Protein AF-A0A5A7XYL4-F1 (afdb_monomer_lite)

Sequence (60 aa):
LIVVNRLRWHEPTKAYVVRRTAEGKTKKEIIRCLKRAVVRELFRALQADLAGPKLALDAA

Secondary structure (DSSP, 8-state):
-HHHHHHHH-HHHHHHHHHHHHTT--HHHHHHHHHHHHHHHHHHHHHHHHTTTHHHHTT-

Structure (mmCIF, N/CA/C/O backbone):
data_AF-A0A5A7XYL4-F1
#
_entry.id   AF-A0A5A7XYL4-F1
#
loop_
_atom_site.group_PDB
_atom_site.id
_atom_site.type_symbol
_atom_site.label_atom_id
_atom_site.label_alt_id
_atom_site.label_comp_id
_atom_site.label_asym_id
_atom_site.label_entity_id
_atom_site.label_seq_id
_atom_site.pdbx_PDB_ins_code
_atom_site.Cartn_x
_atom_site.Cartn_y
_atom_site.Cartn_z
_atom_site.occupancy
_atom_site.B_iso_or_equiv
_atom_site.auth_seq_id
_atom_site.auth_comp_id
_atom_site.auth_asym_id
_atom_site.auth_atom_id
_atom_site.pdbx_PDB_model_num
ATOM 1 N N . LEU A 1 1 ? 5.727 10.872 -1.150 1.00 73.94 1 LEU A N 1
ATOM 2 C CA . LEU A 1 1 ? 4.321 10.839 -0.656 1.00 73.94 1 LEU A CA 1
ATOM 3 C C . LEU A 1 1 ? 3.449 9.721 -1.283 1.00 73.94 1 LEU A C 1
ATOM 5 O O . LEU A 1 1 ? 2.228 9.791 -1.198 1.00 73.94 1 LEU A O 1
ATOM 9 N N . ILE A 1 2 ? 4.031 8.638 -1.826 1.00 88.50 2 ILE A N 1
ATOM 10 C CA . ILE A 1 2 ? 3.301 7.616 -2.616 1.00 88.50 2 ILE A CA 1
ATOM 11 C C . ILE A 1 2 ? 2.173 6.928 -1.829 1.00 88.50 2 ILE A C 1
ATOM 13 O O . ILE A 1 2 ? 1.044 6.856 -2.299 1.00 88.50 2 ILE A O 1
ATOM 17 N N . VAL A 1 3 ? 2.445 6.461 -0.605 1.00 92.44 3 VAL A N 1
ATOM 18 C CA . VAL A 1 3 ? 1.440 5.746 0.210 1.00 92.44 3 VAL A CA 1
ATOM 19 C C . VAL A 1 3 ? 0.250 6.638 0.567 1.00 92.44 3 VAL A C 1
ATOM 21 O O . VAL A 1 3 ? -0.883 6.175 0.543 1.00 92.44 3 VAL A O 1
ATOM 24 N N . VAL A 1 4 ? 0.489 7.917 0.870 1.00 90.69 4 VAL A N 1
ATOM 25 C CA . VAL A 1 4 ? -0.579 8.873 1.209 1.00 90.69 4 VAL A CA 1
ATOM 26 C C . VAL A 1 4 ? -1.483 9.116 0.002 1.00 90.69 4 VAL A C 1
ATOM 28 O O . VAL A 1 4 ? -2.702 9.134 0.144 1.00 90.69 4 VAL A O 1
ATOM 31 N N . ASN A 1 5 ? -0.899 9.228 -1.193 1.00 94.00 5 ASN A N 1
ATOM 32 C CA . ASN A 1 5 ? -1.662 9.355 -2.429 1.00 94.00 5 ASN A CA 1
ATOM 33 C C . ASN A 1 5 ? -2.480 8.080 -2.723 1.00 94.00 5 ASN A C 1
ATOM 35 O O . ASN A 1 5 ? -3.682 8.175 -2.962 1.00 94.00 5 ASN A O 1
ATOM 39 N N . ARG A 1 6 ? -1.877 6.889 -2.578 1.00 93.00 6 ARG A N 1
ATOM 40 C CA . ARG A 1 6 ? -2.584 5.608 -2.757 1.00 93.00 6 ARG A CA 1
ATOM 41 C C . ARG A 1 6 ? -3.738 5.429 -1.764 1.00 93.00 6 ARG A C 1
ATOM 43 O O . ARG A 1 6 ? -4.798 4.949 -2.138 1.00 93.00 6 ARG A O 1
ATOM 50 N N . LEU A 1 7 ? -3.587 5.870 -0.518 1.00 90.69 7 LEU A N 1
ATOM 51 C CA . LEU A 1 7 ? -4.686 5.845 0.454 1.00 90.69 7 LEU A CA 1
ATOM 52 C C . LEU A 1 7 ? -5.877 6.720 0.038 1.00 90.69 7 LEU A C 1
ATOM 54 O O . LEU A 1 7 ? -7.008 6.404 0.395 1.00 90.69 7 LEU A O 1
ATOM 58 N N . ARG A 1 8 ? -5.630 7.810 -0.696 1.00 91.06 8 ARG A N 1
ATOM 59 C CA . ARG A 1 8 ? -6.671 8.749 -1.127 1.00 91.06 8 ARG A CA 1
ATOM 60 C C . ARG A 1 8 ? -7.351 8.312 -2.427 1.00 91.06 8 ARG A C 1
ATOM 62 O O . ARG A 1 8 ? -8.572 8.387 -2.515 1.00 91.06 8 ARG A O 1
ATOM 69 N N . TRP A 1 9 ? -6.581 7.827 -3.400 1.00 93.44 9 TRP A N 1
ATOM 70 C CA . TRP A 1 9 ? -7.058 7.652 -4.780 1.00 93.44 9 TRP A CA 1
ATOM 71 C C . TRP A 1 9 ? -6.959 6.227 -5.330 1.00 93.44 9 TRP A C 1
ATOM 73 O O . TRP A 1 9 ? -7.528 5.950 -6.376 1.00 93.44 9 TRP A O 1
ATOM 83 N N . HIS A 1 10 ? -6.249 5.314 -4.661 1.00 93.94 10 HIS A N 1
ATOM 84 C CA . HIS A 1 10 ? -6.015 3.970 -5.186 1.00 93.94 10 HIS A CA 1
ATOM 85 C C . HIS A 1 10 ? -6.965 2.953 -4.545 1.00 93.94 10 HIS A C 1
ATOM 87 O O . HIS A 1 10 ? -6.766 2.512 -3.409 1.00 93.94 10 HIS A O 1
ATOM 93 N N . GLU A 1 11 ? -7.982 2.551 -5.302 1.00 94.00 11 GLU A N 1
ATOM 94 C CA . GLU A 1 11 ? -9.040 1.637 -4.858 1.00 94.00 11 GLU A CA 1
ATOM 95 C C . GLU A 1 11 ? -8.528 0.300 -4.291 1.00 94.00 11 GLU A C 1
ATOM 97 O O . GLU A 1 11 ? -8.947 -0.076 -3.192 1.00 94.00 11 GLU A O 1
ATOM 102 N N . PRO A 1 12 ? -7.536 -0.376 -4.906 1.00 93.31 12 PRO A N 1
ATOM 103 C CA . PRO A 1 12 ? -6.968 -1.594 -4.327 1.00 93.31 12 PRO A CA 1
ATOM 104 C C . PRO A 1 12 ? -6.306 -1.357 -2.963 1.00 93.31 12 PRO A C 1
ATOM 106 O O . PRO A 1 12 ? -6.355 -2.209 -2.074 1.00 93.31 12 PRO A O 1
ATOM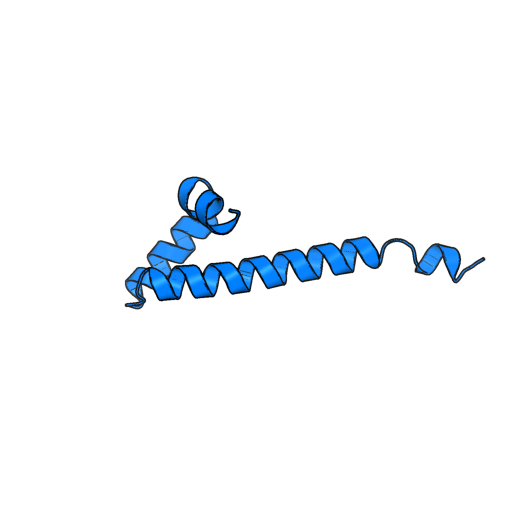 109 N N . THR A 1 13 ? -5.699 -0.182 -2.753 1.00 94.12 13 THR A N 1
ATOM 110 C CA . THR A 1 13 ? -5.132 0.177 -1.446 1.00 94.12 13 THR A CA 1
ATOM 111 C C . THR A 1 13 ? -6.228 0.437 -0.419 1.00 94.12 13 THR A C 1
ATOM 113 O O . THR A 1 13 ? -6.059 0.024 0.728 1.00 94.12 13 THR A O 1
ATOM 116 N N . LYS A 1 14 ? -7.357 1.043 -0.800 1.00 93.88 14 LYS A N 1
ATOM 117 C CA . LYS A 1 14 ? -8.510 1.203 0.102 1.00 93.88 14 LYS A CA 1
ATOM 118 C C . LYS A 1 14 ? -9.086 -0.151 0.518 1.00 93.88 14 LYS A C 1
ATOM 120 O O . LYS A 1 14 ? -9.243 -0.388 1.713 1.00 93.88 14 LYS A O 1
ATOM 125 N N . ALA A 1 15 ? -9.289 -1.071 -0.427 1.00 95.38 15 ALA A N 1
ATOM 126 C C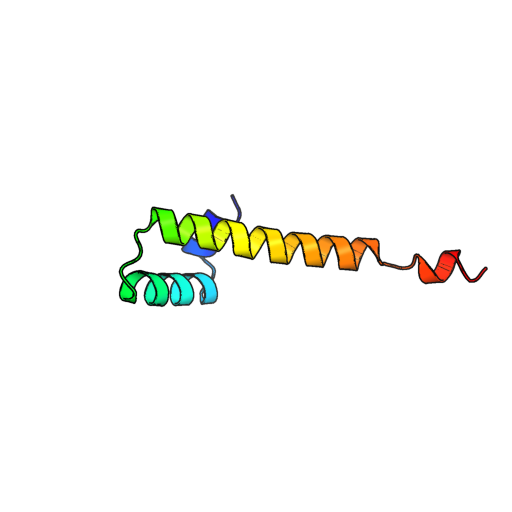A . ALA A 1 15 ? -9.745 -2.433 -0.131 1.00 95.38 15 ALA A CA 1
ATOM 127 C C . ALA A 1 15 ? -8.779 -3.171 0.813 1.00 95.38 15 ALA A C 1
ATOM 129 O O . ALA A 1 15 ? -9.194 -3.801 1.789 1.00 95.38 15 ALA A O 1
ATOM 130 N N . TYR A 1 16 ? -7.468 -3.031 0.584 1.00 94.94 16 TYR A N 1
ATOM 131 C CA . TYR A 1 16 ? -6.452 -3.574 1.484 1.00 94.94 16 TYR A CA 1
ATOM 132 C C . TYR A 1 16 ? -6.563 -2.991 2.898 1.00 94.94 16 TYR A C 1
ATOM 134 O O . TYR A 1 16 ? -6.484 -3.739 3.872 1.00 94.94 16 TYR A O 1
ATOM 142 N N . VAL A 1 17 ? -6.749 -1.674 3.028 1.00 95.19 17 VAL A N 1
ATOM 143 C CA . VAL A 1 17 ? -6.920 -1.011 4.330 1.00 95.19 17 VAL A CA 1
ATOM 144 C C . VAL A 1 17 ? -8.148 -1.554 5.045 1.00 95.19 17 VAL A C 1
ATOM 146 O O . VAL A 1 17 ? -8.011 -1.954 6.194 1.00 95.19 17 VAL A O 1
ATOM 149 N N . VAL A 1 18 ? -9.300 -1.641 4.374 1.00 95.75 18 VAL A N 1
ATOM 150 C CA . VAL A 1 18 ? -10.539 -2.194 4.952 1.00 95.75 18 VAL A CA 1
ATOM 151 C C . VAL A 1 18 ? -10.302 -3.602 5.494 1.00 95.75 18 VAL A C 1
ATOM 153 O O . VAL A 1 18 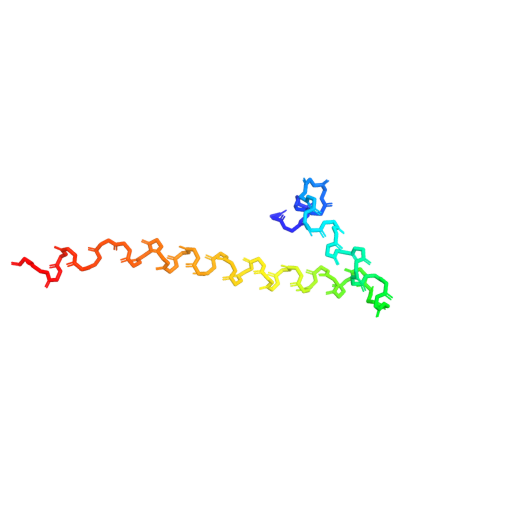? -10.583 -3.861 6.663 1.00 95.75 18 VAL A O 1
ATOM 156 N N . ARG A 1 19 ? -9.678 -4.480 4.699 1.00 97.06 19 ARG A N 1
ATOM 157 C CA . ARG A 1 19 ? -9.343 -5.843 5.133 1.00 97.06 19 ARG A CA 1
ATOM 158 C C . ARG A 1 19 ? -8.435 -5.852 6.365 1.00 97.06 19 ARG A C 1
ATOM 160 O O . ARG A 1 19 ? -8.720 -6.552 7.326 1.00 97.06 19 ARG A O 1
ATOM 167 N N . ARG A 1 20 ? -7.347 -5.072 6.373 1.00 96.25 20 ARG A N 1
ATOM 168 C CA . ARG A 1 20 ? -6.414 -5.055 7.518 1.00 96.25 20 ARG A CA 1
ATOM 169 C C . ARG A 1 20 ? -7.017 -4.416 8.768 1.00 96.25 20 ARG A C 1
ATOM 171 O O . ARG A 1 20 ? -6.634 -4.809 9.865 1.00 96.25 20 ARG A O 1
ATOM 178 N N . THR A 1 21 ? -7.922 -3.456 8.608 1.00 95.88 21 THR A N 1
ATOM 179 C CA . THR A 1 21 ? -8.687 -2.878 9.719 1.00 95.88 21 THR A CA 1
ATOM 180 C C . THR A 1 21 ? -9.622 -3.923 10.325 1.00 95.88 21 THR A C 1
ATOM 182 O O . THR A 1 21 ? -9.670 -4.033 11.545 1.00 95.88 21 THR A O 1
ATOM 185 N N . ALA A 1 22 ? -10.295 -4.737 9.502 1.00 96.88 22 ALA A N 1
ATOM 186 C CA . ALA A 1 22 ? -11.137 -5.840 9.979 1.00 96.88 22 ALA A CA 1
ATOM 187 C C . ALA A 1 22 ? -10.338 -6.918 10.737 1.00 96.88 22 ALA A C 1
ATOM 189 O O . ALA A 1 22 ? -10.844 -7.524 11.671 1.00 96.88 22 ALA A O 1
ATOM 190 N N . GLU A 1 23 ? -9.061 -7.107 10.396 1.00 96.06 23 GLU A N 1
ATOM 191 C CA . GLU A 1 23 ? -8.129 -7.962 11.148 1.00 96.06 23 GLU A CA 1
ATOM 192 C C . GLU A 1 23 ? -7.609 -7.323 12.460 1.00 96.06 23 GLU A C 1
ATOM 194 O O . GLU A 1 23 ? -6.695 -7.857 13.086 1.00 96.06 23 GLU A O 1
ATOM 199 N N . GLY A 1 24 ? -8.116 -6.152 12.860 1.00 97.19 24 GLY A N 1
ATOM 200 C CA . GLY A 1 24 ? -7.735 -5.481 14.107 1.00 97.19 24 GLY A CA 1
ATOM 201 C C . GLY A 1 24 ? -6.426 -4.689 14.047 1.00 97.19 24 GLY A C 1
ATOM 202 O O . GLY A 1 24 ? -5.924 -4.254 15.083 1.00 97.19 24 GLY A O 1
ATOM 203 N N . LYS A 1 25 ? -5.845 -4.464 12.858 1.00 96.25 25 LYS A N 1
ATOM 204 C CA . LYS A 1 25 ? -4.612 -3.669 12.754 1.00 96.25 25 LYS A CA 1
ATOM 205 C C . LYS A 1 25 ? -4.867 -2.184 12.921 1.00 96.25 25 LYS A C 1
ATOM 207 O O . LYS A 1 25 ? -5.759 -1.600 12.306 1.00 96.25 25 LYS A O 1
ATOM 212 N N . THR A 1 26 ? -3.970 -1.532 13.647 1.00 96.56 26 THR A N 1
ATOM 213 C CA . THR A 1 26 ? -3.972 -0.077 13.770 1.00 96.56 26 THR A CA 1
ATOM 214 C C . THR A 1 26 ? -3.587 0.586 12.445 1.00 96.56 26 THR A C 1
ATOM 216 O O . THR A 1 26 ? -2.786 0.074 11.654 1.00 96.56 26 THR A O 1
ATOM 219 N N . LYS A 1 27 ? -4.066 1.815 12.224 1.00 92.12 27 LYS A N 1
ATOM 220 C CA . LYS A 1 27 ? -3.719 2.617 11.037 1.00 92.12 27 LYS A CA 1
ATOM 221 C C . LYS A 1 27 ? -2.202 2.742 10.825 1.00 92.12 27 LYS A C 1
ATOM 223 O O . LYS A 1 27 ? -1.730 2.678 9.690 1.00 92.12 27 LYS A O 1
ATOM 228 N N . LYS A 1 28 ? -1.419 2.873 11.907 1.00 95.19 28 LYS A N 1
ATOM 229 C CA . LYS A 1 28 ? 0.055 2.945 11.849 1.00 95.19 28 LYS A CA 1
ATOM 230 C C . LYS A 1 28 ? 0.668 1.649 11.308 1.00 95.19 28 LYS A C 1
ATOM 232 O O . LYS A 1 28 ? 1.589 1.701 10.490 1.00 95.19 28 LYS A O 1
ATOM 237 N N . GLU A 1 29 ? 0.158 0.491 11.717 1.00 96.38 29 GLU A N 1
ATOM 238 C CA . GLU A 1 29 ? 0.616 -0.810 11.217 1.00 96.38 29 GLU A CA 1
ATOM 239 C C . GLU A 1 29 ? 0.254 -1.031 9.756 1.00 96.38 29 GLU A C 1
ATOM 241 O O . GLU A 1 29 ? 1.096 -1.497 8.983 1.00 96.38 29 GLU A O 1
ATOM 246 N N . ILE A 1 30 ? -0.954 -0.633 9.359 1.00 95.69 30 ILE A N 1
ATOM 247 C CA . ILE A 1 30 ? -1.405 -0.706 7.969 1.00 95.69 30 ILE A CA 1
ATOM 248 C C . ILE A 1 30 ? -0.497 0.146 7.077 1.00 95.69 30 ILE A C 1
ATOM 250 O O . ILE A 1 30 ? 0.035 -0.359 6.087 1.00 95.69 30 ILE A O 1
ATOM 254 N N . ILE A 1 31 ? -0.228 1.398 7.462 1.00 93.88 31 ILE A N 1
ATOM 255 C CA . ILE A 1 31 ? 0.687 2.289 6.730 1.00 93.88 31 ILE A CA 1
ATOM 256 C C . ILE A 1 31 ? 2.093 1.683 6.639 1.00 93.88 31 ILE A C 1
ATOM 258 O O . ILE A 1 31 ? 2.715 1.733 5.576 1.00 93.88 31 ILE A O 1
ATOM 262 N N . ARG A 1 32 ? 2.603 1.074 7.717 1.00 95.38 32 ARG A N 1
ATOM 263 C CA . ARG A 1 32 ? 3.913 0.401 7.710 1.00 95.38 32 ARG A CA 1
ATOM 264 C C . ARG A 1 32 ? 3.942 -0.776 6.730 1.00 95.38 32 ARG A C 1
ATOM 266 O O . ARG A 1 32 ? 4.913 -0.936 5.993 1.00 95.38 32 ARG A O 1
ATOM 273 N N . CYS A 1 33 ? 2.885 -1.586 6.686 1.00 95.06 33 CYS A N 1
ATOM 274 C CA . CYS A 1 33 ? 2.745 -2.661 5.702 1.00 95.06 33 CYS A CA 1
ATOM 275 C C . CYS A 1 33 ? 2.675 -2.129 4.265 1.00 95.06 33 CYS A C 1
ATOM 277 O O . CYS A 1 33 ? 3.369 -2.662 3.402 1.00 95.06 33 CYS A O 1
ATOM 279 N N . LEU A 1 34 ? 1.915 -1.058 4.021 1.00 95.19 34 LEU A N 1
ATOM 280 C CA . LEU A 1 34 ? 1.805 -0.430 2.702 1.00 95.19 34 LEU A CA 1
ATOM 281 C C . LEU A 1 34 ? 3.146 0.120 2.213 1.00 95.19 34 LEU A C 1
ATOM 283 O O . LEU A 1 34 ? 3.524 -0.138 1.075 1.00 95.19 34 LEU A O 1
ATOM 287 N N . LYS A 1 35 ? 3.908 0.804 3.078 1.00 94.19 35 LYS A N 1
ATOM 288 C CA . LYS A 1 35 ? 5.266 1.268 2.746 1.00 94.19 35 LYS A CA 1
ATOM 289 C C . LYS A 1 35 ? 6.154 0.108 2.285 1.00 94.19 35 LYS A C 1
ATOM 291 O O . LYS A 1 35 ? 6.791 0.215 1.247 1.00 94.19 35 LYS A O 1
ATOM 296 N N . ARG A 1 36 ? 6.146 -1.021 3.005 1.00 95.75 36 ARG A N 1
ATOM 297 C CA . ARG A 1 36 ? 6.928 -2.216 2.633 1.00 95.75 36 ARG A CA 1
ATOM 298 C C . ARG A 1 36 ? 6.479 -2.853 1.320 1.00 95.75 36 ARG A C 1
ATOM 300 O O . ARG A 1 36 ? 7.314 -3.346 0.571 1.00 95.75 36 ARG A O 1
ATOM 307 N N . ALA A 1 37 ? 5.177 -2.887 1.050 1.00 92.69 37 ALA A N 1
ATOM 308 C CA . ALA A 1 37 ? 4.660 -3.398 -0.217 1.00 92.69 37 ALA A CA 1
ATOM 309 C C . ALA A 1 37 ? 5.123 -2.524 -1.393 1.00 92.69 37 ALA A C 1
ATOM 311 O O . ALA A 1 37 ? 5.721 -3.044 -2.328 1.00 92.69 37 ALA A O 1
ATOM 312 N N . VAL A 1 38 ? 4.951 -1.203 -1.278 1.00 93.94 38 VAL A N 1
ATOM 313 C CA . VAL A 1 38 ? 5.340 -0.229 -2.311 1.00 93.94 38 VAL A CA 1
ATOM 314 C C . VAL A 1 38 ? 6.845 -0.248 -2.576 1.00 93.94 38 VAL A C 1
ATOM 316 O O . VAL A 1 38 ? 7.255 -0.204 -3.727 1.00 93.94 38 VAL A O 1
ATOM 319 N N . VAL A 1 39 ? 7.680 -0.353 -1.537 1.00 95.50 39 VAL A N 1
ATOM 320 C CA . VAL A 1 39 ? 9.139 -0.447 -1.720 1.00 95.50 39 VAL A CA 1
ATOM 321 C C . VAL A 1 39 ? 9.522 -1.711 -2.492 1.00 95.50 39 VAL A C 1
ATOM 323 O O . VAL A 1 39 ? 10.375 -1.642 -3.367 1.00 95.50 39 VAL A O 1
ATOM 326 N N . ARG A 1 40 ? 8.879 -2.855 -2.219 1.00 95.50 40 ARG A N 1
ATOM 327 C CA . ARG A 1 40 ? 9.145 -4.104 -2.954 1.00 95.50 40 ARG A CA 1
ATOM 328 C C . ARG A 1 40 ? 8.689 -4.038 -4.409 1.00 95.50 40 ARG A C 1
ATOM 330 O O . ARG A 1 40 ? 9.392 -4.542 -5.275 1.00 95.50 40 ARG A O 1
ATOM 337 N N . GLU A 1 41 ? 7.538 -3.424 -4.664 1.00 93.56 41 GLU A N 1
ATOM 338 C CA . GLU A 1 41 ? 7.027 -3.160 -6.014 1.00 93.56 41 GLU A CA 1
ATOM 339 C C . GLU A 1 41 ? 8.009 -2.280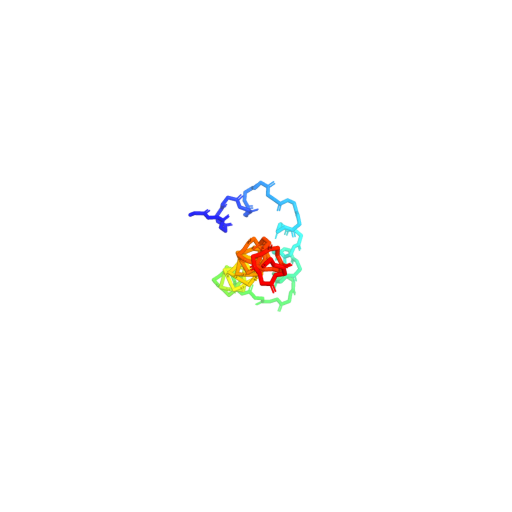 -6.797 1.00 9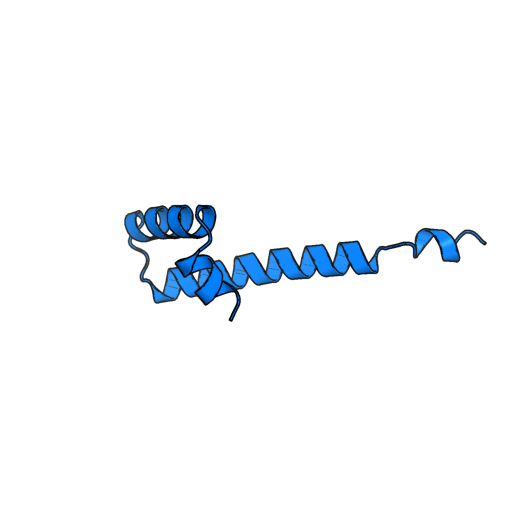3.56 41 GLU A C 1
ATOM 341 O O . GLU A 1 41 ? 8.463 -2.668 -7.869 1.00 93.56 41 GLU A O 1
ATOM 346 N N . LEU A 1 42 ? 8.415 -1.150 -6.209 1.00 94.12 42 LEU A N 1
ATOM 347 C CA . LEU A 1 42 ? 9.346 -0.214 -6.831 1.00 94.12 42 LEU A CA 1
ATOM 348 C C . LEU A 1 42 ? 10.714 -0.847 -7.074 1.00 94.12 42 LEU A C 1
ATOM 350 O O . LEU A 1 42 ? 11.271 -0.693 -8.149 1.00 94.12 42 LEU A O 1
ATOM 354 N N . PHE A 1 43 ? 11.249 -1.581 -6.100 1.00 94.44 43 PHE A N 1
ATOM 355 C CA . PHE A 1 43 ? 12.538 -2.245 -6.251 1.00 94.44 43 PHE A CA 1
ATOM 356 C C . PHE A 1 43 ? 12.530 -3.250 -7.405 1.00 94.44 43 PHE A C 1
ATOM 358 O O . PHE A 1 43 ? 13.450 -3.252 -8.213 1.00 94.44 43 PHE A O 1
ATOM 365 N N . ARG A 1 44 ? 11.471 -4.060 -7.527 1.00 94.44 44 ARG A N 1
ATOM 366 C CA . ARG A 1 44 ? 11.314 -4.988 -8.656 1.00 94.44 44 ARG A CA 1
ATOM 367 C C . ARG A 1 44 ? 11.184 -4.254 -9.986 1.00 94.44 44 ARG A C 1
ATOM 369 O O . ARG A 1 44 ? 11.781 -4.692 -10.959 1.00 94.44 44 ARG A O 1
ATOM 376 N N . ALA A 1 45 ? 10.441 -3.148 -10.019 1.00 93.38 45 ALA A N 1
ATOM 377 C CA . ALA A 1 45 ? 10.307 -2.330 -11.220 1.00 93.38 45 ALA A CA 1
ATOM 378 C C . ALA A 1 45 ? 11.658 -1.734 -11.645 1.00 93.38 45 ALA A C 1
ATOM 380 O O . ALA A 1 45 ? 12.029 -1.845 -12.804 1.00 93.38 45 ALA A O 1
ATOM 381 N N . LEU A 1 46 ? 12.426 -1.192 -10.694 1.00 94.62 46 LEU A N 1
ATOM 382 C CA . LEU A 1 46 ? 13.773 -0.668 -10.935 1.00 94.62 46 LEU A CA 1
ATOM 383 C C . LEU A 1 46 ? 14.747 -1.758 -11.384 1.00 94.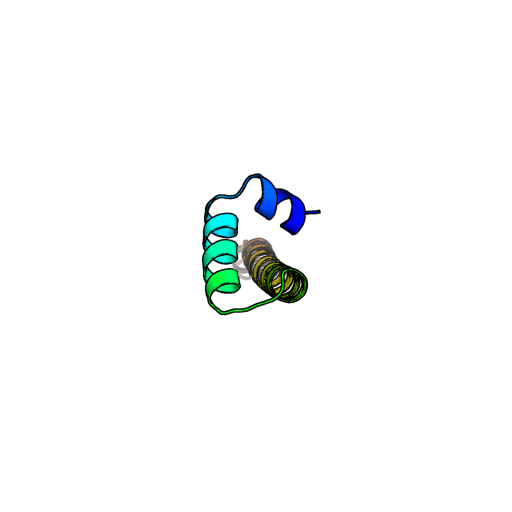62 46 LEU A C 1
ATOM 385 O O . LEU A 1 46 ? 15.567 -1.518 -12.257 1.00 94.62 46 LEU A O 1
ATOM 389 N N . GLN A 1 47 ? 14.671 -2.958 -10.805 1.00 94.69 47 GLN A N 1
ATOM 390 C CA . GLN A 1 47 ? 15.490 -4.082 -11.254 1.00 94.69 47 GLN A CA 1
ATOM 391 C C . GLN A 1 47 ? 15.129 -4.533 -12.667 1.00 94.69 47 GLN A C 1
ATOM 393 O O . GLN A 1 47 ? 16.030 -4.840 -13.434 1.00 94.69 47 GLN A O 1
ATOM 398 N N . ALA A 1 48 ? 13.841 -4.585 -13.009 1.00 91.25 48 ALA A N 1
ATOM 399 C CA . ALA A 1 48 ? 13.396 -4.943 -14.352 1.00 91.25 48 ALA A CA 1
ATOM 400 C C . ALA A 1 48 ? 13.827 -3.893 -15.387 1.00 91.25 48 ALA A C 1
ATOM 402 O O . ALA A 1 48 ? 14.294 -4.256 -16.460 1.00 91.25 48 ALA A O 1
ATOM 403 N N . ASP A 1 49 ? 13.723 -2.612 -15.033 1.00 90.94 49 ASP A N 1
ATOM 404 C CA . ASP A 1 49 ? 14.197 -1.488 -15.843 1.00 90.94 49 ASP A CA 1
ATOM 405 C C . ASP A 1 49 ? 15.719 -1.548 -16.050 1.00 90.94 49 ASP A C 1
ATOM 407 O O . ASP A 1 49 ? 16.200 -1.516 -17.180 1.00 90.94 49 ASP A O 1
ATOM 411 N N . LEU A 1 50 ? 16.480 -1.768 -14.971 1.00 89.44 50 LEU A N 1
ATOM 412 C CA . LEU A 1 50 ? 17.939 -1.902 -15.016 1.00 89.44 50 LEU A CA 1
ATOM 413 C C . LEU A 1 50 ? 18.412 -3.180 -15.726 1.00 89.44 50 LEU A C 1
ATOM 415 O O . LEU A 1 50 ? 19.506 -3.204 -16.283 1.00 89.44 50 LEU A O 1
ATOM 419 N N . ALA A 1 51 ? 17.619 -4.252 -15.687 1.00 84.19 51 ALA A N 1
ATOM 420 C CA . ALA A 1 51 ? 17.874 -5.475 -16.444 1.00 84.19 51 ALA A CA 1
ATOM 421 C C . ALA A 1 51 ? 17.595 -5.302 -17.950 1.00 84.19 51 ALA A C 1
ATOM 423 O O . ALA A 1 51 ? 17.980 -6.166 -18.742 1.00 84.19 51 ALA A O 1
ATOM 424 N N . GLY A 1 52 ? 16.981 -4.184 -18.357 1.00 69.56 52 GLY A N 1
ATOM 425 C CA . GLY A 1 52 ? 16.981 -3.722 -19.741 1.00 69.56 52 GLY A CA 1
ATOM 426 C C . GLY A 1 52 ? 18.404 -3.546 -20.290 1.00 69.56 52 GLY A C 1
ATOM 427 O O . GLY A 1 52 ? 19.376 -3.433 -19.547 1.00 69.56 52 GLY A O 1
ATOM 428 N N . PRO A 1 53 ? 18.548 -3.592 -21.618 1.00 60.94 53 PRO A N 1
ATOM 429 C CA . PRO A 1 53 ? 19.186 -4.680 -22.346 1.00 60.94 53 PRO A CA 1
ATOM 430 C C . PRO A 1 53 ? 20.689 -4.827 -22.038 1.00 60.94 53 PRO A C 1
ATOM 432 O O . PRO A 1 53 ? 21.535 -4.629 -22.906 1.00 60.94 53 PRO A O 1
ATOM 435 N N . LYS A 1 54 ? 21.052 -5.256 -20.828 1.00 54.56 54 LYS A N 1
ATOM 436 C CA . LYS A 1 54 ? 22.422 -5.715 -20.558 1.00 54.56 54 LYS A CA 1
ATOM 437 C C . LYS A 1 54 ? 22.775 -6.932 -21.432 1.00 54.56 54 LYS A C 1
ATOM 439 O O . LYS A 1 54 ? 23.876 -7.020 -21.955 1.00 54.56 54 LYS A O 1
ATOM 444 N N . LEU A 1 55 ? 21.768 -7.749 -21.761 1.00 55.31 55 LEU A N 1
ATOM 445 C CA . LEU A 1 55 ? 21.867 -8.852 -22.723 1.00 55.31 55 LEU A CA 1
ATOM 446 C C . LEU A 1 55 ? 22.185 -8.421 -24.174 1.00 55.31 55 LEU A C 1
ATOM 448 O O . LEU A 1 55 ? 22.610 -9.263 -24.953 1.00 55.31 55 LEU A O 1
ATOM 452 N N . ALA A 1 56 ? 21.966 -7.155 -24.564 1.00 52.12 56 ALA A N 1
ATOM 453 C CA . ALA A 1 56 ? 22.289 -6.681 -25.920 1.00 52.12 56 ALA A CA 1
ATOM 454 C C . ALA A 1 56 ? 23.721 -6.139 -26.049 1.00 52.12 56 ALA A C 1
ATOM 456 O O . ALA A 1 56 ? 24.231 -6.053 -27.160 1.00 52.12 56 ALA A O 1
ATOM 457 N N . LEU A 1 57 ? 24.360 -5.776 -24.932 1.00 55.53 57 LEU A N 1
ATOM 458 C CA . LEU A 1 57 ? 25.762 -5.346 -24.898 1.00 55.53 57 LEU A CA 1
ATOM 459 C C . LEU A 1 57 ? 26.711 -6.522 -24.641 1.00 55.53 57 LEU A C 1
ATOM 461 O O . LEU A 1 57 ? 27.835 -6.496 -25.121 1.00 55.53 57 LEU A O 1
ATOM 465 N N . ASP A 1 58 ? 26.243 -7.569 -23.956 1.00 53.22 58 ASP A N 1
ATOM 466 C CA . ASP A 1 58 ? 27.017 -8.793 -23.703 1.00 53.22 58 ASP A CA 1
ATOM 467 C C . ASP A 1 58 ? 26.970 -9.796 -24.889 1.00 53.22 58 ASP A C 1
ATOM 469 O O . ASP A 1 58 ? 27.511 -10.898 -24.794 1.00 53.22 58 ASP A O 1
ATOM 473 N N . ALA A 1 59 ? 26.302 -9.435 -25.996 1.00 51.19 59 ALA A N 1
ATOM 474 C CA . ALA A 1 59 ? 26.107 -10.259 -27.199 1.00 51.19 59 ALA A CA 1
ATOM 475 C C . ALA A 1 59 ? 26.739 -9.668 -28.484 1.00 51.19 59 ALA A C 1
ATOM 477 O O . ALA A 1 59 ? 26.471 -10.176 -29.576 1.00 51.19 59 ALA A O 1
ATOM 478 N N . ALA A 1 60 ? 27.549 -8.611 -28.360 1.00 41.59 60 ALA A N 1
ATOM 479 C CA . ALA A 1 60 ? 28.309 -7.966 -29.438 1.00 41.59 60 ALA A CA 1
ATOM 480 C C . ALA A 1 60 ? 29.815 -8.043 -29.152 1.00 41.59 60 ALA A C 1
ATOM 482 O O . ALA A 1 60 ? 30.586 -8.119 -30.134 1.00 41.59 60 ALA A O 1
#

Foldseek 3Di:
DVLVVCCVPPPVLVVQVVVVVVVVDDPVVSSVVSVVVVVVVVVVVVVVVVVPPPVVVVVD

pLDDT: mean 87.77, std 14.48, range [41.59, 97.19]

Radius of gyration: 16.67 Å; chains: 1; bounding box: 39×21×44 Å